Protein AF-A0A9D9MUL5-F1 (afdb_monomer_lite)

Radius of gyration: 16.65 Å; chains: 1; bounding box: 36×25×49 Å

Sequence (56 aa):
MENTGAAEARTIPCPGCGHRLPEDDLRAQIAHMEENHPEIIAERLRGIEHLVARDD

Secondary structure (DSSP, 8-state):
----------EEEPTTT--EEETT-HHHHHHHHHHH-HHHHHHHHHHHHHHHTT--

pLDDT: mean 75.98, std 14.82, range [41.25, 91.44]

Structure (mmCIF, N/CA/C/O backbone):
data_AF-A0A9D9MUL5-F1
#
_entry.id   AF-A0A9D9MUL5-F1
#
loop_
_atom_site.group_PDB
_atom_site.id
_atom_site.type_symbol
_atom_site.label_atom_id
_atom_site.label_alt_id
_atom_site.label_comp_id
_atom_site.label_asym_id
_atom_site.label_entity_id
_atom_site.label_seq_id
_atom_site.pdbx_PDB_ins_code
_atom_site.Cartn_x
_atom_site.Cartn_y
_atom_site.Cartn_z
_atom_site.occupancy
_atom_site.B_iso_or_equiv
_atom_site.auth_seq_id
_atom_site.auth_comp_id
_atom_site.auth_asym_id
_atom_site.auth_atom_id
_atom_site.pdbx_PDB_model_num
ATOM 1 N N . MET A 1 1 ? 28.221 -17.449 -20.624 1.00 41.25 1 MET A N 1
ATOM 2 C CA . MET A 1 1 ? 27.621 -16.154 -20.984 1.00 41.25 1 MET A CA 1
ATOM 3 C C . MET A 1 1 ? 26.271 -16.110 -20.317 1.00 41.25 1 MET A C 1
ATOM 5 O O . MET A 1 1 ? 25.376 -16.854 -20.698 1.00 41.25 1 MET A O 1
ATOM 9 N N . GLU A 1 2 ? 26.238 -15.378 -19.210 1.00 51.03 2 GLU A N 1
ATOM 10 C CA . GLU A 1 2 ? 25.102 -15.133 -18.332 1.00 51.03 2 GLU A CA 1
ATOM 11 C C . GLU A 1 2 ? 23.778 -14.893 -19.080 1.00 51.03 2 GLU A C 1
ATOM 13 O O . GLU A 1 2 ? 23.669 -14.032 -19.950 1.00 51.03 2 GLU A O 1
ATOM 18 N N . ASN A 1 3 ? 22.756 -15.671 -18.704 1.00 48.97 3 ASN A N 1
ATOM 19 C CA . ASN A 1 3 ? 21.357 -15.392 -19.006 1.00 48.97 3 ASN A CA 1
ATOM 20 C C . ASN A 1 3 ? 20.968 -14.113 -18.256 1.00 48.97 3 ASN A C 1
ATOM 22 O O . ASN A 1 3 ? 20.492 -14.172 -17.122 1.00 48.97 3 ASN A O 1
ATOM 26 N N . THR A 1 4 ? 21.175 -12.950 -18.868 1.00 54.22 4 THR A N 1
ATOM 27 C CA . THR A 1 4 ? 20.537 -11.705 -18.433 1.00 54.22 4 THR A CA 1
ATOM 28 C C . THR A 1 4 ? 19.071 -11.780 -18.845 1.00 54.22 4 THR A C 1
ATOM 30 O O . THR A 1 4 ? 18.641 -11.176 -19.824 1.00 54.22 4 THR A O 1
ATOM 33 N N . GLY A 1 5 ? 18.309 -12.610 -18.129 1.00 51.84 5 GLY A N 1
ATOM 34 C CA . GLY A 1 5 ? 16.861 -12.555 -18.175 1.00 51.84 5 GLY A CA 1
ATOM 35 C C . GLY A 1 5 ? 16.477 -11.145 -17.766 1.00 51.84 5 GLY A C 1
ATOM 36 O O . GLY A 1 5 ? 16.779 -10.728 -16.649 1.00 51.84 5 GLY A O 1
ATOM 37 N N . ALA A 1 6 ? 15.889 -10.388 -18.691 1.00 50.69 6 ALA A N 1
ATOM 38 C CA . ALA A 1 6 ? 15.187 -9.172 -18.341 1.00 50.69 6 ALA A CA 1
ATOM 39 C C . ALA A 1 6 ? 14.245 -9.550 -17.195 1.00 50.69 6 ALA A C 1
ATOM 41 O O . ALA A 1 6 ? 13.360 -10.384 -17.383 1.00 50.69 6 ALA A O 1
ATOM 42 N N . ALA A 1 7 ? 14.504 -9.033 -15.994 1.00 57.38 7 ALA A N 1
ATOM 43 C CA . ALA A 1 7 ? 13.540 -9.101 -14.916 1.00 57.38 7 ALA A CA 1
ATOM 44 C C . ALA A 1 7 ? 12.329 -8.332 -15.440 1.00 57.38 7 A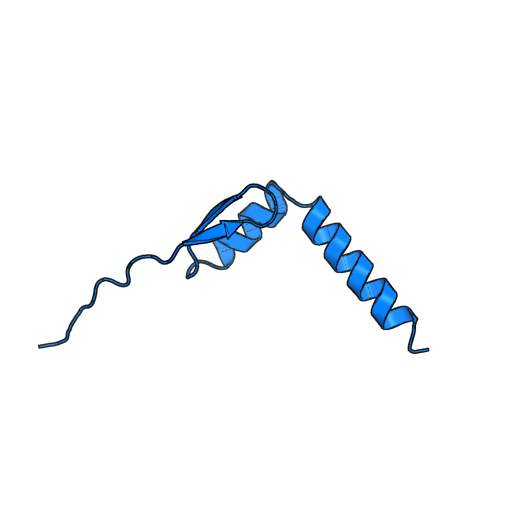LA A C 1
ATOM 46 O O . ALA A 1 7 ? 1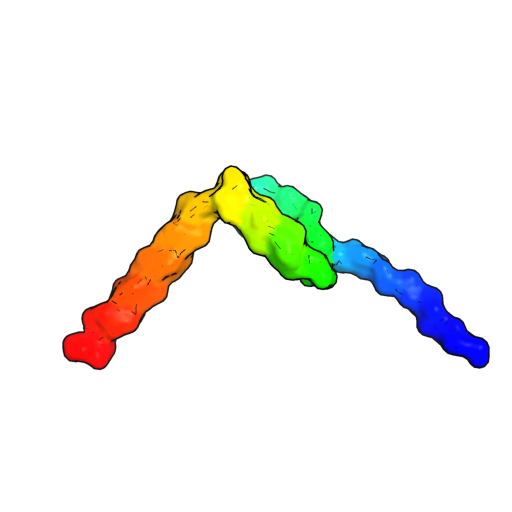2.338 -7.103 -15.475 1.00 57.38 7 ALA A O 1
ATOM 47 N N . GLU A 1 8 ? 11.362 -9.055 -16.005 1.00 61.75 8 GLU A N 1
ATOM 48 C CA . GLU A 1 8 ? 10.090 -8.484 -16.408 1.00 61.75 8 GLU A CA 1
ATOM 49 C C . GLU A 1 8 ? 9.550 -7.817 -15.156 1.00 61.75 8 GLU A C 1
ATOM 51 O O . GLU A 1 8 ? 9.278 -8.517 -14.183 1.00 61.75 8 GLU A O 1
ATOM 56 N N . ALA A 1 9 ? 9.516 -6.482 -15.146 1.00 67.44 9 ALA A N 1
ATOM 57 C CA . ALA A 1 9 ? 9.087 -5.711 -13.992 1.00 67.44 9 ALA A CA 1
ATOM 58 C C . ALA A 1 9 ? 7.700 -6.217 -13.598 1.00 67.44 9 ALA A C 1
ATOM 60 O O . ALA A 1 9 ? 6.709 -5.960 -14.291 1.00 67.44 9 ALA A O 1
ATOM 61 N N . ARG A 1 10 ? 7.644 -7.023 -12.536 1.00 81.69 10 ARG A N 1
ATOM 62 C CA . ARG A 1 10 ? 6.389 -7.607 -12.089 1.00 81.69 10 ARG A CA 1
ATOM 63 C C . ARG A 1 10 ? 5.592 -6.467 -11.505 1.00 81.69 10 ARG A C 1
ATOM 65 O O . ARG A 1 10 ? 6.132 -5.612 -10.812 1.00 81.69 10 ARG A O 1
ATOM 72 N N . THR A 1 11 ? 4.311 -6.407 -11.833 1.00 89.50 11 THR A N 1
ATOM 73 C CA . THR A 1 11 ? 3.430 -5.381 -11.284 1.00 89.50 11 THR A CA 1
ATOM 74 C C . THR A 1 11 ? 2.280 -6.042 -10.561 1.00 89.50 11 THR A C 1
ATOM 76 O O . THR A 1 11 ? 1.608 -6.896 -11.145 1.00 89.50 11 THR A O 1
ATOM 79 N N . ILE A 1 12 ? 2.018 -5.606 -9.337 1.00 88.88 12 ILE A N 1
ATOM 80 C CA . ILE A 1 12 ? 0.896 -6.066 -8.527 1.00 88.88 12 ILE A CA 1
ATOM 81 C C . ILE A 1 12 ? -0.240 -5.038 -8.549 1.00 88.88 12 ILE A C 1
ATOM 83 O O . ILE A 1 12 ? 0.013 -3.834 -8.623 1.00 88.88 12 ILE A O 1
ATOM 87 N N . PRO A 1 13 ? -1.507 -5.471 -8.499 1.00 89.56 13 PRO A N 1
ATOM 88 C CA . PRO A 1 13 ? -2.631 -4.555 -8.383 1.00 89.56 13 PRO A CA 1
ATOM 89 C C . PRO A 1 13 ? -2.741 -3.991 -6.958 1.00 89.56 13 PRO A C 1
ATOM 91 O O . PRO A 1 13 ? -2.692 -4.724 -5.972 1.00 89.56 13 PRO A O 1
ATOM 94 N N . CYS A 1 14 ? -2.952 -2.683 -6.857 1.00 88.06 14 CYS A N 1
ATOM 95 C CA . CYS A 1 14 ? -3.274 -1.987 -5.622 1.00 88.06 14 CYS A CA 1
ATOM 96 C C . CYS A 1 14 ? -4.659 -2.432 -5.117 1.00 88.06 14 CYS A C 1
ATOM 98 O O . CYS A 1 14 ? -5.628 -2.352 -5.877 1.00 88.06 14 CYS A O 1
ATOM 100 N N . PRO A 1 15 ? -4.801 -2.846 -3.845 1.00 82.06 15 PRO A N 1
ATOM 101 C CA . PRO A 1 15 ? -6.082 -3.275 -3.291 1.00 82.06 15 PRO A CA 1
ATOM 102 C C . PRO A 1 15 ? -7.095 -2.130 -3.125 1.00 82.06 15 PRO A C 1
ATOM 104 O O . PRO A 1 15 ? -8.278 -2.411 -2.967 1.00 82.06 15 PRO A O 1
ATOM 107 N N . GLY A 1 16 ? -6.656 -0.865 -3.153 1.00 82.19 16 GLY A N 1
ATOM 108 C CA . GLY A 1 16 ? -7.525 0.303 -2.966 1.00 82.19 16 GLY A CA 1
ATOM 109 C C . GLY A 1 16 ? -8.123 0.885 -4.246 1.00 82.19 16 GLY A C 1
ATOM 110 O O . GLY A 1 16 ? -9.232 1.408 -4.218 1.00 82.19 16 GLY A O 1
ATOM 111 N N . CYS A 1 17 ? -7.421 0.782 -5.377 1.00 87.31 17 CYS A N 1
ATOM 112 C CA . CYS A 1 17 ? -7.865 1.380 -6.645 1.00 87.31 17 CYS A CA 1
ATOM 113 C C . CYS A 1 17 ? -7.639 0.509 -7.888 1.00 87.31 17 CYS A C 1
ATOM 115 O O . CYS A 1 17 ? -8.012 0.910 -8.988 1.00 87.31 17 CYS A O 1
ATOM 117 N N . GLY A 1 18 ? -7.000 -0.658 -7.759 1.00 83.44 18 GLY A N 1
ATOM 118 C CA . GLY A 1 18 ? -6.645 -1.509 -8.898 1.00 83.44 18 GLY A CA 1
ATOM 119 C C . GLY A 1 18 ? -5.481 -0.988 -9.754 1.00 83.44 18 GLY A C 1
ATOM 120 O O . GLY A 1 18 ? -5.171 -1.595 -10.781 1.00 83.44 18 GLY A O 1
ATOM 121 N N . HIS A 1 19 ? -4.814 0.103 -9.352 1.00 87.06 19 HIS A N 1
ATOM 122 C CA . HIS A 1 19 ? -3.618 0.611 -10.029 1.00 87.06 19 HIS A CA 1
ATOM 123 C C . HIS A 1 19 ? -2.473 -0.406 -9.966 1.00 87.06 19 HIS A C 1
ATOM 125 O O . HIS A 1 19 ? -2.273 -1.048 -8.939 1.00 87.06 19 HIS A O 1
ATOM 131 N N .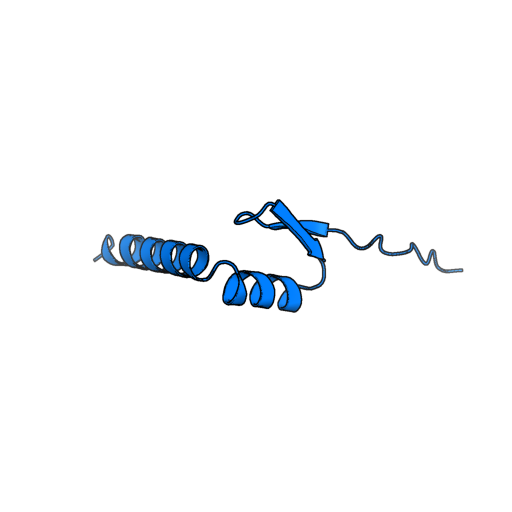 ARG A 1 20 ? -1.714 -0.575 -11.051 1.00 89.50 20 ARG A N 1
ATOM 132 C CA . ARG A 1 20 ? -0.613 -1.547 -11.095 1.00 89.50 20 ARG A CA 1
ATOM 133 C C . ARG A 1 20 ? 0.676 -0.909 -10.598 1.00 89.50 20 ARG A C 1
ATOM 135 O O . ARG A 1 20 ? 1.178 0.017 -11.223 1.00 89.50 20 ARG A O 1
ATOM 142 N N . LEU A 1 21 ? 1.203 -1.425 -9.495 1.00 88.94 21 LEU A N 1
ATOM 143 C CA . LEU A 1 21 ? 2.424 -0.949 -8.857 1.00 88.94 21 LEU A CA 1
ATOM 144 C C . LEU A 1 21 ? 3.570 -1.934 -9.098 1.00 88.94 21 LEU A C 1
ATOM 146 O O . LEU A 1 21 ? 3.321 -3.139 -9.113 1.00 88.94 21 LEU A O 1
ATOM 150 N N . PRO A 1 22 ? 4.811 -1.458 -9.269 1.00 88.62 22 PRO A N 1
ATOM 151 C CA . PRO A 1 22 ? 5.985 -2.322 -9.383 1.00 88.62 22 PRO A CA 1
ATOM 152 C C . PRO A 1 22 ? 6.155 -3.192 -8.129 1.00 88.62 22 PRO A C 1
ATOM 154 O O . PRO A 1 22 ? 6.289 -2.664 -7.030 1.00 88.62 22 PRO A O 1
ATOM 157 N N . GLU A 1 23 ? 6.160 -4.515 -8.296 1.00 86.81 23 GLU A N 1
ATOM 158 C CA . GLU A 1 23 ? 6.319 -5.530 -7.241 1.00 86.81 23 GLU A CA 1
ATOM 159 C C . GLU A 1 23 ? 7.669 -5.391 -6.532 1.00 86.81 23 GLU A C 1
ATOM 161 O O . GLU A 1 23 ? 7.738 -5.454 -5.307 1.00 86.81 23 GLU A O 1
ATOM 166 N N . ASP A 1 24 ? 8.723 -5.137 -7.307 1.00 87.50 24 ASP A N 1
ATOM 167 C CA . ASP A 1 24 ? 10.095 -5.016 -6.814 1.00 87.50 24 ASP A CA 1
ATOM 168 C C . ASP A 1 24 ? 10.380 -3.666 -6.128 1.00 87.50 24 ASP A C 1
ATOM 170 O O . ASP A 1 24 ? 11.386 -3.525 -5.431 1.00 87.50 24 ASP A O 1
ATOM 174 N N . ASP A 1 25 ? 9.502 -2.667 -6.290 1.00 87.44 25 ASP A N 1
ATOM 175 C CA . ASP A 1 25 ? 9.677 -1.331 -5.714 1.00 87.44 25 ASP A CA 1
ATOM 176 C C . ASP A 1 25 ? 8.689 -1.087 -4.569 1.00 87.44 25 ASP A C 1
ATOM 178 O O . ASP A 1 25 ? 7.653 -0.424 -4.684 1.00 87.44 25 ASP A O 1
ATOM 182 N N . LEU A 1 26 ? 9.045 -1.653 -3.416 1.00 86.12 26 LEU A N 1
ATOM 183 C CA . LEU A 1 26 ? 8.265 -1.534 -2.188 1.00 86.12 26 LEU A CA 1
ATOM 184 C C . LEU A 1 26 ? 8.091 -0.072 -1.749 1.00 86.12 26 LEU A C 1
ATOM 186 O O . LEU A 1 26 ? 7.060 0.277 -1.178 1.00 86.12 26 LEU A O 1
ATOM 190 N N . ARG A 1 27 ? 9.066 0.805 -2.028 1.00 89.06 27 ARG A N 1
ATOM 191 C CA . ARG A 1 27 ? 8.957 2.230 -1.678 1.00 89.06 27 ARG A CA 1
ATOM 192 C C . ARG A 1 27 ? 7.865 2.908 -2.491 1.00 89.06 27 ARG A C 1
ATOM 194 O O . ARG A 1 27 ? 7.049 3.615 -1.909 1.00 89.06 27 ARG A O 1
ATOM 201 N N . ALA A 1 28 ? 7.824 2.663 -3.800 1.00 87.44 28 ALA A N 1
ATOM 202 C CA . ALA A 1 28 ? 6.766 3.184 -4.659 1.00 87.44 28 ALA A CA 1
ATOM 203 C C . ALA A 1 28 ? 5.382 2.653 -4.249 1.00 87.44 28 ALA A C 1
ATOM 205 O O . ALA A 1 28 ? 4.411 3.408 -4.249 1.00 87.44 28 ALA A O 1
ATOM 206 N N . GLN A 1 29 ? 5.291 1.379 -3.847 1.00 87.44 29 GLN A N 1
ATOM 207 C CA . GLN A 1 29 ? 4.042 0.814 -3.332 1.00 87.44 29 GLN A CA 1
ATOM 208 C C . GLN A 1 29 ? 3.575 1.518 -2.057 1.00 87.44 29 GLN A C 1
ATOM 210 O O . GLN A 1 29 ? 2.416 1.917 -1.983 1.00 87.44 29 GLN A O 1
ATOM 215 N N . ILE A 1 30 ? 4.463 1.682 -1.071 1.00 87.38 30 ILE A N 1
ATOM 216 C CA . ILE A 1 30 ? 4.134 2.331 0.204 1.00 87.38 30 ILE A CA 1
ATOM 217 C C . ILE A 1 30 ? 3.709 3.780 -0.036 1.00 87.38 30 ILE A C 1
ATOM 219 O O . ILE A 1 30 ? 2.620 4.152 0.392 1.00 87.38 30 ILE A O 1
ATOM 223 N N . ALA A 1 31 ? 4.493 4.551 -0.795 1.00 90.69 31 ALA A N 1
ATOM 224 C CA . ALA A 1 31 ? 4.173 5.943 -1.109 1.00 90.69 31 ALA A CA 1
ATOM 225 C C . ALA A 1 31 ? 2.797 6.071 -1.781 1.00 90.69 31 ALA A C 1
ATOM 227 O O . ALA A 1 31 ? 1.964 6.859 -1.343 1.00 90.69 31 ALA A O 1
ATOM 228 N N . HIS A 1 32 ? 2.500 5.219 -2.771 1.00 91.44 32 HIS A N 1
ATOM 229 C CA . HIS A 1 32 ? 1.186 5.214 -3.410 1.00 91.44 32 HIS A CA 1
ATOM 230 C C . HIS A 1 32 ? 0.051 4.964 -2.410 1.00 91.44 32 HIS A C 1
ATOM 232 O O . HIS A 1 32 ? -0.965 5.659 -2.466 1.00 91.44 32 HIS A O 1
ATOM 238 N N . MET A 1 33 ? 0.202 3.986 -1.508 1.00 88.19 33 MET A N 1
ATOM 239 C CA . MET A 1 33 ? -0.820 3.691 -0.498 1.00 88.19 33 MET A CA 1
ATOM 240 C C . MET A 1 33 ? -0.970 4.833 0.507 1.00 88.19 33 MET A C 1
ATOM 242 O O . MET A 1 33 ? -2.094 5.149 0.877 1.00 88.19 33 MET A O 1
ATOM 246 N N . GLU A 1 34 ? 0.124 5.460 0.938 1.00 88.81 34 GLU A N 1
ATOM 247 C CA . GLU A 1 34 ? 0.084 6.585 1.877 1.00 88.81 34 GLU A CA 1
ATOM 248 C C . GLU A 1 34 ? -0.581 7.822 1.264 1.00 88.81 34 GLU A C 1
ATOM 250 O O . GLU A 1 34 ? -1.384 8.478 1.925 1.00 88.81 34 GLU A O 1
ATOM 255 N N . GLU A 1 35 ? -0.302 8.116 -0.006 1.00 89.50 35 GLU A N 1
ATOM 256 C CA . GLU A 1 35 ? -0.843 9.291 -0.692 1.00 89.50 35 GLU A CA 1
ATOM 257 C C . GLU A 1 35 ? -2.293 9.100 -1.160 1.00 89.50 35 GLU A C 1
ATOM 259 O O . GLU A 1 35 ? -3.096 10.027 -1.069 1.00 89.50 35 GLU 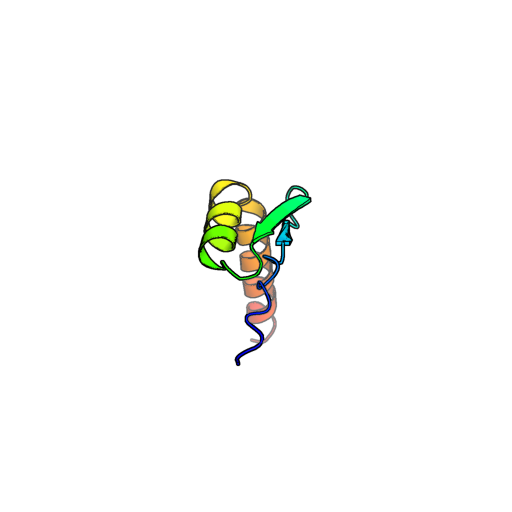A O 1
ATOM 264 N N . ASN A 1 36 ? -2.642 7.913 -1.671 1.00 87.75 36 ASN A N 1
ATOM 265 C CA . ASN A 1 36 ? -3.935 7.676 -2.330 1.00 87.75 36 ASN A CA 1
ATOM 266 C C . ASN A 1 36 ? -4.922 6.887 -1.468 1.00 87.75 36 ASN A C 1
ATOM 268 O O . ASN A 1 36 ? -6.130 7.000 -1.669 1.00 87.75 36 ASN A O 1
ATOM 272 N N . HIS A 1 37 ? -4.428 6.074 -0.533 1.00 87.75 37 HIS A N 1
ATOM 273 C CA . HIS A 1 37 ? -5.242 5.177 0.289 1.00 87.75 37 HIS A CA 1
ATOM 274 C C . HIS A 1 37 ? -4.886 5.219 1.787 1.00 87.75 37 HIS A C 1
ATOM 276 O O . HIS A 1 37 ? -4.789 4.159 2.423 1.00 87.75 37 HIS A O 1
ATOM 282 N N . PRO A 1 38 ? -4.736 6.412 2.397 1.00 85.00 38 PRO A N 1
ATOM 283 C CA . PRO A 1 38 ? -4.401 6.518 3.816 1.00 85.00 38 PRO A CA 1
ATOM 284 C C . PRO A 1 38 ? -5.469 5.872 4.712 1.00 85.00 38 PRO A C 1
ATOM 286 O O . PRO A 1 38 ? -5.156 5.361 5.785 1.00 85.00 38 PRO A O 1
ATOM 289 N N . GLU A 1 39 ? -6.726 5.828 4.259 1.00 86.00 39 GLU A N 1
ATOM 290 C CA . GLU A 1 39 ? -7.837 5.172 4.956 1.00 86.00 39 GLU A CA 1
ATOM 291 C C . GLU A 1 39 ? -7.671 3.649 5.071 1.00 86.00 39 GLU A C 1
ATOM 293 O O . GLU A 1 39 ? -7.982 3.083 6.116 1.00 86.00 39 GLU A O 1
ATOM 298 N N . ILE A 1 40 ? -7.114 2.989 4.048 1.00 83.88 40 ILE A N 1
ATOM 299 C CA . ILE A 1 40 ? -6.868 1.539 4.050 1.00 83.88 40 ILE A CA 1
ATOM 300 C C . ILE A 1 40 ? -5.738 1.204 5.023 1.00 83.88 40 ILE A C 1
ATOM 302 O O . ILE A 1 40 ? -5.809 0.211 5.752 1.00 83.88 40 ILE A O 1
ATOM 306 N N . ILE A 1 41 ? -4.700 2.044 5.064 1.00 81.31 41 ILE A N 1
ATOM 307 C CA . ILE A 1 41 ? -3.612 1.920 6.040 1.00 81.31 41 ILE A CA 1
ATOM 308 C C . ILE A 1 41 ? -4.166 2.128 7.454 1.00 81.31 41 ILE A C 1
ATOM 310 O O . ILE A 1 41 ? -3.931 1.297 8.330 1.00 81.31 41 ILE A O 1
ATOM 314 N N . ALA A 1 42 ? -4.956 3.182 7.670 1.00 82.88 42 ALA A N 1
ATOM 315 C CA . ALA A 1 42 ? -5.563 3.479 8.964 1.00 82.88 42 ALA A CA 1
ATOM 316 C C . ALA A 1 42 ? -6.525 2.375 9.438 1.00 82.88 42 ALA A C 1
ATOM 318 O O . ALA A 1 42 ? -6.540 2.031 10.618 1.00 82.88 42 ALA A O 1
ATOM 319 N N . GLU A 1 43 ? -7.323 1.786 8.545 1.00 81.81 43 GLU A N 1
ATOM 320 C CA . GLU A 1 43 ? -8.199 0.660 8.876 1.00 81.81 43 GLU A CA 1
ATOM 321 C C . GLU A 1 43 ? -7.405 -0.596 9.253 1.00 81.81 43 GLU A C 1
ATOM 323 O O . GLU A 1 43 ? -7.716 -1.233 10.261 1.00 81.81 43 GLU A O 1
ATOM 328 N N . ARG A 1 44 ? -6.328 -0.909 8.521 1.00 77.94 44 ARG A N 1
ATOM 329 C CA . ARG A 1 44 ? -5.421 -2.011 8.876 1.00 77.94 44 ARG A CA 1
ATOM 330 C C . ARG A 1 44 ? -4.765 -1.801 10.236 1.00 77.94 44 ARG A C 1
ATOM 332 O O . ARG A 1 44 ? -4.705 -2.745 11.018 1.00 77.94 44 ARG A O 1
ATOM 339 N N . LEU A 1 45 ? -4.308 -0.584 10.530 1.00 75.88 45 LEU A N 1
ATOM 340 C CA . LEU A 1 45 ? -3.709 -0.247 11.823 1.00 75.88 45 LEU A CA 1
ATOM 341 C C . LEU A 1 45 ? -4.720 -0.402 12.968 1.00 75.88 45 LEU A C 1
ATOM 343 O O . LEU A 1 45 ? -4.424 -1.095 13.938 1.00 75.88 45 LEU A O 1
ATOM 347 N N . ARG A 1 46 ? -5.948 0.112 12.808 1.00 74.31 46 ARG A N 1
ATOM 348 C CA . ARG A 1 46 ? -7.023 -0.064 13.804 1.00 74.31 46 ARG A CA 1
ATOM 349 C C . ARG A 1 46 ? -7.397 -1.531 14.023 1.00 74.31 46 ARG A C 1
ATOM 351 O O . ARG A 1 46 ? -7.683 -1.937 15.148 1.00 74.31 46 ARG A O 1
ATOM 358 N N . GLY A 1 47 ? -7.387 -2.338 12.961 1.00 68.44 47 GLY A N 1
ATOM 359 C CA . GLY A 1 47 ? -7.614 -3.780 13.057 1.00 68.44 47 GLY A CA 1
ATOM 360 C C . GLY A 1 47 ? -6.555 -4.492 13.904 1.00 68.44 47 GLY A C 1
ATOM 361 O O . GLY A 1 47 ? -6.892 -5.391 14.669 1.00 68.44 47 GLY A O 1
ATOM 362 N N . ILE A 1 48 ? -5.291 -4.063 13.819 1.00 65.94 48 ILE A N 1
ATOM 363 C CA . ILE A 1 48 ? -4.192 -4.607 14.631 1.00 65.94 48 ILE A CA 1
ATOM 364 C C . ILE A 1 48 ? -4.357 -4.211 16.102 1.00 65.94 48 ILE A C 1
ATOM 366 O O . ILE A 1 48 ? -4.234 -5.070 16.972 1.00 65.94 48 ILE A O 1
ATOM 370 N N . GLU A 1 49 ? -4.696 -2.953 16.390 1.00 61.41 49 GLU A N 1
ATOM 371 C CA . GLU A 1 49 ? -4.943 -2.490 17.764 1.00 61.41 49 GLU A CA 1
ATOM 372 C C . GLU A 1 49 ? -6.068 -3.285 18.443 1.00 61.41 49 GLU A C 1
ATOM 374 O O . GLU A 1 49 ? -5.947 -3.669 19.605 1.00 61.41 49 GLU A O 1
ATOM 379 N N . HIS A 1 50 ? -7.136 -3.606 17.706 1.00 60.56 50 HIS A N 1
ATOM 380 C CA . HIS A 1 50 ? -8.239 -4.409 18.235 1.00 60.56 50 HIS A CA 1
ATOM 381 C C . HIS A 1 50 ? -7.851 -5.870 18.513 1.00 60.56 50 HIS A C 1
ATOM 383 O O . HIS A 1 50 ? -8.400 -6.484 19.426 1.00 60.56 50 HIS A O 1
ATOM 389 N N . LEU A 1 51 ? -6.918 -6.432 17.739 1.00 60.38 51 LEU A N 1
ATOM 390 C CA . LEU A 1 51 ? -6.418 -7.788 17.968 1.00 60.38 51 LEU A CA 1
ATOM 391 C C . LEU A 1 51 ? -5.500 -7.843 19.193 1.00 60.38 51 LEU A C 1
ATOM 393 O O . LEU A 1 51 ? -5.661 -8.737 20.009 1.00 60.38 51 LEU A O 1
ATOM 397 N N . VAL A 1 52 ? -4.602 -6.867 19.361 1.00 60.44 52 VAL A N 1
ATOM 398 C CA . VAL A 1 52 ? -3.686 -6.806 20.516 1.00 60.44 52 VAL A CA 1
ATOM 399 C C . VAL A 1 52 ? -4.437 -6.526 21.823 1.00 60.44 52 VAL A C 1
ATOM 401 O O . VAL A 1 52 ? -4.078 -7.066 22.863 1.00 60.44 52 VAL A O 1
ATOM 404 N N . ALA A 1 53 ? -5.508 -5.731 21.784 1.00 58.88 53 ALA A N 1
ATOM 405 C CA . ALA A 1 53 ? -6.301 -5.397 22.969 1.00 58.88 53 ALA A CA 1
ATOM 406 C C . ALA A 1 53 ? -7.213 -6.534 23.477 1.00 58.88 53 ALA A C 1
ATOM 408 O O . ALA A 1 53 ? -7.898 -6.349 24.480 1.00 58.88 53 ALA A O 1
ATOM 409 N N . ARG A 1 54 ? -7.283 -7.682 22.786 1.00 52.75 54 ARG A N 1
ATOM 410 C CA . ARG A 1 54 ? -8.152 -8.811 23.167 1.00 52.75 54 ARG A CA 1
ATOM 411 C C . ARG A 1 54 ? -7.413 -9.939 23.898 1.00 52.75 54 ARG A C 1
ATOM 413 O O . ARG A 1 54 ? -8.053 -10.915 24.282 1.00 52.75 54 ARG A O 1
ATOM 420 N N . ASP A 1 55 ? -6.105 -9.789 24.082 1.00 53.47 55 ASP A N 1
ATOM 421 C CA . ASP A 1 55 ? -5.213 -10.755 24.732 1.00 53.47 55 ASP A CA 1
ATOM 422 C C . ASP A 1 55 ? -4.691 -10.274 26.114 1.00 53.47 55 ASP A C 1
ATOM 424 O O . ASP A 1 55 ? -3.706 -10.826 26.604 1.00 53.47 55 ASP A O 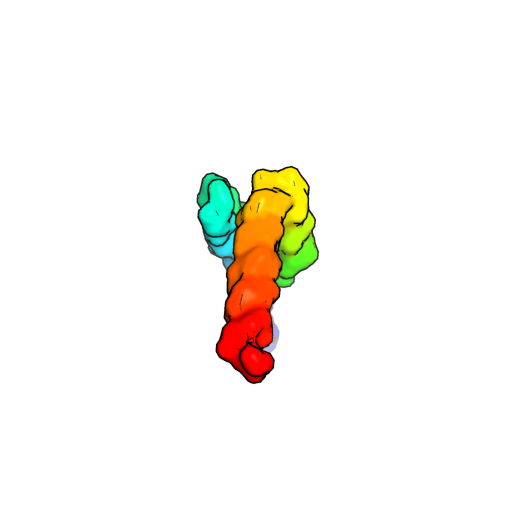1
ATOM 428 N N . ASP A 1 56 ? -5.343 -9.287 26.755 1.00 48.62 56 A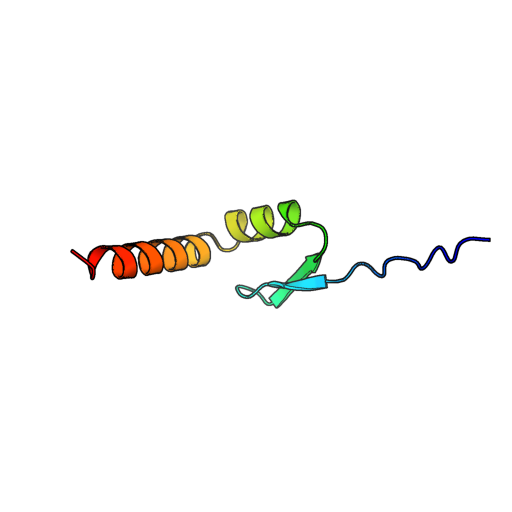SP A N 1
ATOM 429 C CA . ASP A 1 56 ? -5.062 -8.826 28.139 1.00 48.62 56 ASP A CA 1
ATOM 430 C C . ASP A 1 56 ? -6.218 -9.140 29.109 1.00 48.62 56 ASP A C 1
ATOM 432 O O . ASP A 1 56 ? -7.392 -8.867 28.753 1.00 48.62 56 ASP A O 1
#

Foldseek 3Di:
DDPPPPPPQQWDADPPPRDTHGPVCVVRNVVCCVVPPVVVVVVVVVVVVVVVVVPD